Protein AF-A0A261A9X5-F1 (afdb_monomer)

Nearest PDB structures (foldseek):
  6zqa-assembly1_UH  TM=3.756E-01  e=8.161E+00  Saccharomyces cerevisiae S288C

Solvent-accessible surface area (backbone atoms only — not comparable to full-atom values): 5112 Å² total; per-residue (Å²): 134,90,81,69,57,53,90,56,53,56,76,62,74,54,70,95,52,62,62,38,73,68,47,78,89,76,27,54,54,52,48,74,80,46,88,56,34,24,35,62,43,64,88,18,39,26,31,66,44,97,86,70,49,42,29,33,45,33,83,50,76,75,48,75,47,77,46,74,47,86,63,46,70,63,88,59,85,83,32,48,75,46,121

Sequence (83 aa):
MLLETDKTFNGLNLERFNPIPWNTQLRGQHFLYLPELAFDCSEGTNIMREDGVLCTVQNRETVVFFCIWNDRFPDISGATIVI

Radius of gyration: 12.87 Å; Cα contacts (8 Å, |Δi|>4): 141; chains: 1; bounding box: 32×24×30 Å

Structure (mmCIF, N/CA/C/O backbone):
data_AF-A0A261A9X5-F1
#
_entry.id   AF-A0A261A9X5-F1
#
loop_
_atom_site.group_PDB
_atom_site.id
_atom_site.type_symbol
_atom_site.label_atom_id
_atom_site.label_alt_id
_atom_site.label_comp_id
_atom_site.label_asym_id
_atom_site.label_entity_id
_atom_site.label_seq_id
_atom_site.pdbx_PDB_ins_code
_atom_site.Cartn_x
_atom_site.Cartn_y
_atom_site.Cartn_z
_atom_site.occupancy
_atom_site.B_iso_or_equiv
_atom_site.auth_seq_id
_atom_site.auth_comp_id
_atom_site.auth_asym_id
_atom_site.auth_atom_id
_atom_site.pdbx_PDB_model_num
ATOM 1 N N . MET A 1 1 ? 5.472 -11.341 -7.304 1.00 58.62 1 MET A N 1
ATOM 2 C CA . MET A 1 1 ? 6.569 -10.364 -7.153 1.00 58.62 1 MET A CA 1
ATOM 3 C C . MET A 1 1 ? 7.630 -11.007 -6.277 1.00 58.62 1 MET A C 1
ATOM 5 O O . MET A 1 1 ? 7.295 -11.400 -5.171 1.00 58.62 1 MET A O 1
ATOM 9 N N . LEU A 1 2 ? 8.852 -11.194 -6.777 1.00 55.34 2 LEU A N 1
ATOM 10 C CA . LEU A 1 2 ? 9.992 -11.558 -5.930 1.00 55.34 2 LEU A CA 1
ATOM 11 C C . LEU A 1 2 ? 10.653 -10.250 -5.483 1.00 55.34 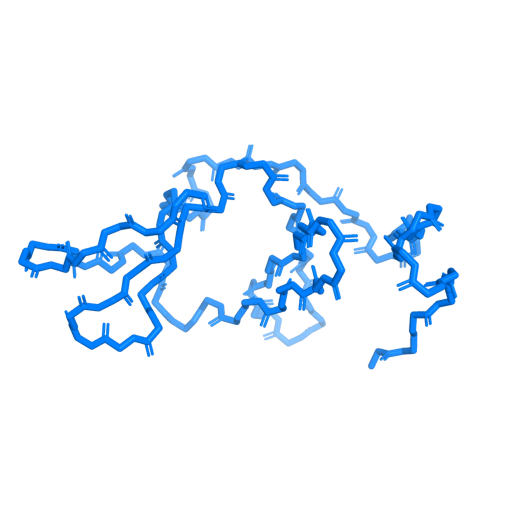2 LEU A C 1
ATOM 13 O O . LEU A 1 2 ? 10.831 -9.364 -6.316 1.00 55.34 2 LEU A O 1
ATOM 17 N N . LEU A 1 3 ? 10.958 -10.095 -4.201 1.00 63.34 3 LEU A N 1
ATOM 18 C CA . LEU A 1 3 ? 11.664 -8.929 -3.672 1.00 63.34 3 LEU A CA 1
ATOM 19 C C . LEU A 1 3 ? 12.973 -9.429 -3.073 1.00 63.34 3 LEU A C 1
ATOM 21 O O . LEU A 1 3 ? 12.960 -10.350 -2.260 1.00 63.34 3 LEU A O 1
ATOM 25 N N . GLU A 1 4 ? 14.087 -8.855 -3.513 1.00 65.06 4 GLU A N 1
ATOM 26 C CA . GLU A 1 4 ? 15.405 -9.130 -2.946 1.00 65.06 4 GLU A CA 1
ATOM 27 C C . GLU A 1 4 ? 15.732 -8.028 -1.950 1.00 65.06 4 GLU A C 1
ATOM 29 O O . GLU A 1 4 ? 15.680 -6.845 -2.288 1.00 65.06 4 GLU A O 1
ATOM 34 N N . THR A 1 5 ? 16.003 -8.414 -0.707 1.00 70.25 5 THR A N 1
ATOM 35 C CA . THR A 1 5 ? 16.308 -7.491 0.383 1.00 70.25 5 THR A CA 1
ATOM 36 C C . THR A 1 5 ? 16.869 -8.258 1.585 1.00 70.25 5 THR A C 1
ATOM 38 O O . THR A 1 5 ? 16.822 -9.492 1.612 1.00 70.25 5 THR A O 1
ATOM 41 N N . ASP A 1 6 ? 17.440 -7.553 2.561 1.00 76.94 6 ASP A 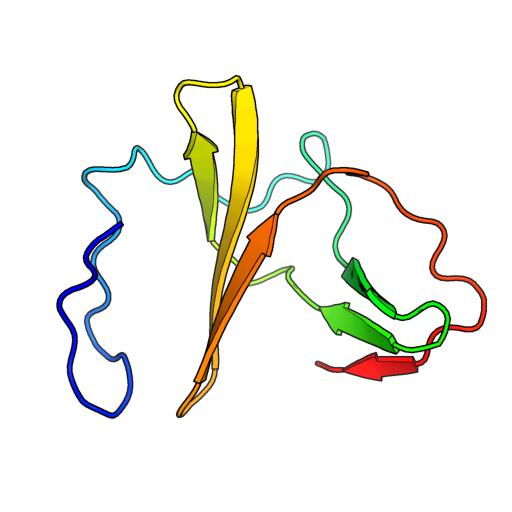N 1
ATOM 42 C CA . ASP A 1 6 ? 17.891 -8.162 3.809 1.00 76.94 6 ASP A CA 1
ATOM 43 C C . ASP A 1 6 ? 16.729 -8.398 4.796 1.00 76.94 6 ASP A C 1
ATOM 45 O O . ASP A 1 6 ? 15.566 -8.108 4.522 1.00 76.94 6 ASP A O 1
ATOM 49 N N . LYS A 1 7 ? 17.031 -8.940 5.982 1.00 71.56 7 LYS A N 1
ATOM 50 C CA . LYS A 1 7 ? 16.014 -9.222 7.015 1.00 71.56 7 LYS A CA 1
ATOM 51 C C . LYS A 1 7 ? 15.347 -7.964 7.592 1.00 71.56 7 LYS A C 1
ATOM 53 O O . LYS A 1 7 ? 14.322 -8.088 8.251 1.00 71.56 7 LYS A O 1
ATOM 58 N N . THR A 1 8 ? 15.936 -6.7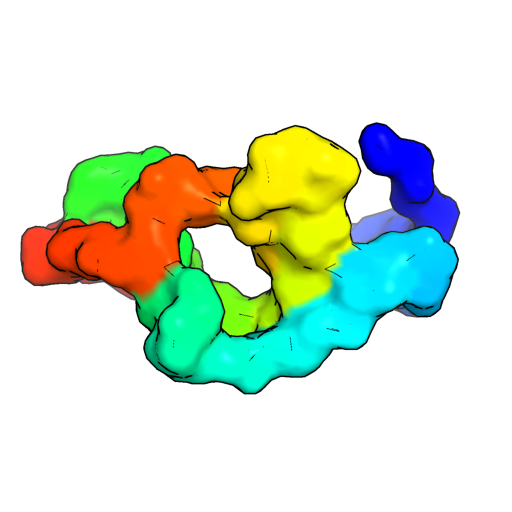90 7.378 1.00 70.12 8 THR A N 1
ATOM 59 C CA . THR A 1 8 ? 15.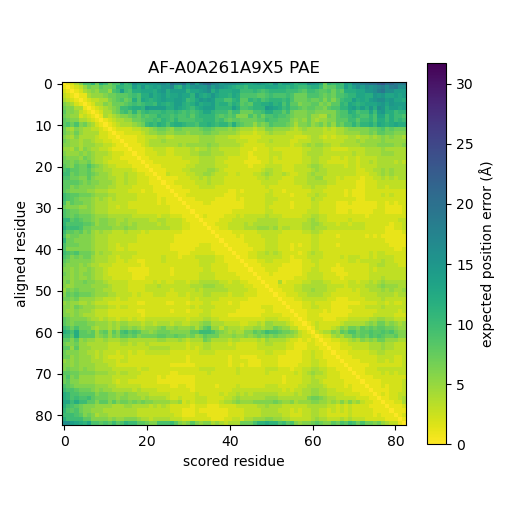394 -5.476 7.766 1.00 70.12 8 THR A CA 1
ATOM 60 C C . THR A 1 8 ? 14.682 -4.783 6.607 1.00 70.12 8 THR A C 1
ATOM 62 O O . THR A 1 8 ? 14.274 -3.631 6.716 1.00 70.12 8 THR A O 1
ATOM 65 N N . PHE A 1 9 ? 14.550 -5.473 5.471 1.00 71.88 9 PHE A N 1
ATOM 66 C CA . PHE A 1 9 ? 14.013 -4.928 4.233 1.00 71.88 9 PHE A CA 1
ATOM 67 C C . PHE A 1 9 ? 14.782 -3.683 3.731 1.00 71.88 9 PHE A C 1
ATOM 69 O O . PHE A 1 9 ? 14.300 -2.923 2.882 1.00 71.88 9 PHE A O 1
ATOM 76 N N . ASN A 1 10 ? 15.999 -3.466 4.244 1.00 71.56 10 ASN A N 1
ATOM 77 C CA . ASN A 1 10 ? 16.872 -2.396 3.796 1.00 71.56 10 ASN A CA 1
ATOM 78 C C . ASN A 1 10 ? 17.372 -2.731 2.386 1.00 71.56 10 ASN A C 1
ATOM 80 O O . ASN A 1 10 ? 17.660 -3.882 2.044 1.00 71.56 10 ASN A O 1
ATOM 84 N N . GLY A 1 11 ? 17.417 -1.712 1.527 1.00 72.94 11 GLY A N 1
ATOM 85 C CA . GLY A 1 11 ? 17.787 -1.885 0.122 1.00 72.94 11 GLY A CA 1
ATOM 86 C C . GLY A 1 11 ? 16.704 -2.518 -0.759 1.00 72.94 11 GLY A C 1
ATOM 87 O O . GLY A 1 11 ? 17.026 -2.979 -1.851 1.00 72.94 11 GLY A O 1
ATOM 88 N N . LEU A 1 12 ? 15.436 -2.539 -0.324 1.00 80.12 12 LEU A N 1
ATOM 89 C CA . LEU A 1 12 ? 14.305 -2.912 -1.177 1.00 80.12 12 LEU A CA 1
ATOM 90 C C . LEU A 1 12 ? 14.309 -2.084 -2.479 1.00 80.12 12 LEU A C 1
ATOM 92 O O . LEU A 1 12 ? 14.015 -0.890 -2.463 1.00 80.12 12 LEU A O 1
ATOM 96 N N . ASN A 1 13 ? 14.617 -2.726 -3.609 1.00 83.38 13 ASN A N 1
ATOM 97 C CA . ASN A 1 13 ? 14.638 -2.081 -4.922 1.00 83.38 13 ASN A CA 1
ATOM 98 C C . ASN A 1 13 ? 13.333 -2.364 -5.690 1.00 83.38 13 ASN A C 1
ATOM 100 O O . ASN A 1 13 ? 13.004 -3.515 -5.997 1.00 83.38 13 ASN A O 1
ATOM 104 N N . LEU A 1 14 ? 12.604 -1.294 -6.022 1.00 86.50 14 LEU A N 1
ATOM 105 C CA . LEU A 1 14 ? 11.354 -1.339 -6.785 1.00 86.50 14 LEU A CA 1
ATOM 106 C C . LEU A 1 14 ? 11.474 -0.760 -8.206 1.00 86.50 14 LEU A C 1
ATOM 108 O O . LEU A 1 14 ? 10.471 -0.707 -8.910 1.00 86.50 14 LEU A O 1
ATOM 112 N N . GLU A 1 15 ? 12.663 -0.348 -8.656 1.00 88.12 15 GLU A N 1
ATOM 113 C CA . GLU A 1 15 ? 12.883 0.397 -9.911 1.00 88.12 15 GLU A CA 1
ATOM 114 C C . GLU A 1 15 ? 12.307 -0.316 -11.138 1.00 88.12 15 GLU A C 1
ATOM 116 O O . GLU A 1 15 ? 11.667 0.308 -11.983 1.00 88.12 15 GLU A O 1
ATOM 121 N N . ARG A 1 16 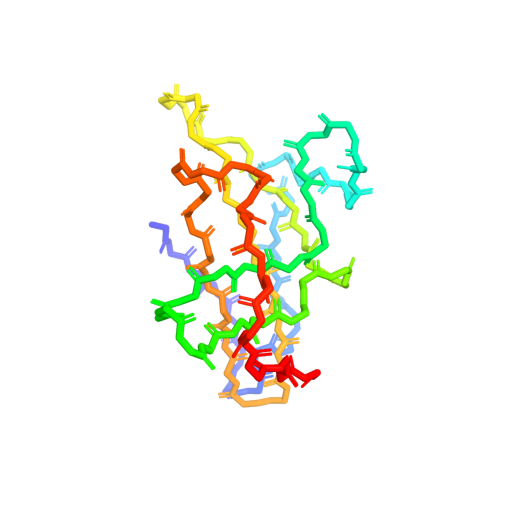? 12.438 -1.647 -11.199 1.00 88.38 16 ARG A N 1
ATOM 122 C CA . ARG A 1 16 ? 11.902 -2.463 -12.304 1.00 88.38 16 ARG A CA 1
ATOM 123 C C . ARG A 1 16 ? 10.374 -2.464 -12.412 1.00 88.38 16 ARG A C 1
ATOM 125 O O . ARG A 1 16 ? 9.839 -2.990 -13.382 1.00 88.38 16 ARG A O 1
ATOM 132 N N . PHE A 1 17 ? 9.677 -1.938 -11.408 1.00 89.44 17 PHE A N 1
ATOM 133 C CA . PHE A 1 17 ? 8.220 -1.874 -11.355 1.00 89.44 17 PHE A CA 1
ATOM 134 C C . PHE A 1 17 ? 7.670 -0.477 -11.667 1.00 89.44 17 PHE A C 1
ATOM 136 O O . PHE A 1 17 ? 6.484 -0.246 -11.453 1.00 89.44 17 PHE A O 1
ATOM 143 N N . ASN A 1 18 ? 8.503 0.437 -12.184 1.00 92.06 18 ASN A N 1
ATOM 144 C CA . ASN A 1 18 ? 8.124 1.817 -12.509 1.00 92.06 18 ASN A CA 1
ATOM 145 C C . ASN A 1 18 ? 7.433 2.510 -11.317 1.00 92.06 18 ASN A C 1
ATOM 147 O O . ASN A 1 18 ? 6.248 2.848 -11.399 1.00 92.06 18 ASN A O 1
ATOM 151 N N . PRO A 1 19 ? 8.140 2.661 -10.182 1.00 93.56 19 PRO A N 1
ATOM 152 C CA . PRO A 1 19 ? 7.546 3.159 -8.954 1.00 93.56 19 PRO A CA 1
ATOM 153 C C . PRO A 1 19 ? 6.998 4.573 -9.150 1.00 93.56 19 PRO A C 1
ATOM 155 O O . PRO A 1 19 ? 7.652 5.449 -9.714 1.00 93.56 19 PRO A O 1
ATOM 158 N N . ILE A 1 20 ? 5.791 4.792 -8.648 1.00 94.75 20 ILE A N 1
ATOM 159 C CA . ILE A 1 20 ? 5.110 6.080 -8.669 1.00 94.75 20 ILE A CA 1
ATOM 160 C C . ILE A 1 20 ? 5.140 6.615 -7.231 1.00 94.75 20 ILE A C 1
ATOM 162 O O . ILE A 1 20 ? 4.696 5.909 -6.319 1.00 94.75 20 ILE A O 1
ATOM 166 N N . PRO A 1 21 ? 5.637 7.840 -6.983 1.00 91.00 21 PRO A N 1
ATOM 167 C CA . PRO A 1 21 ? 5.532 8.465 -5.669 1.00 91.00 21 PRO A CA 1
ATOM 168 C C . PRO A 1 21 ? 4.081 8.521 -5.176 1.00 91.00 21 PRO A C 1
ATOM 170 O O . PRO A 1 21 ? 3.125 8.372 -5.952 1.00 91.00 21 PRO A O 1
ATOM 173 N N . TRP A 1 22 ? 3.891 8.749 -3.877 1.00 92.25 22 TRP A N 1
ATOM 174 C CA . TRP A 1 22 ? 2.549 8.987 -3.364 1.00 92.25 22 TRP A CA 1
ATOM 175 C C . TRP A 1 22 ? 1.902 10.184 -4.082 1.00 92.25 22 TRP A C 1
ATOM 177 O O . TRP A 1 22 ? 2.517 11.231 -4.280 1.00 92.25 22 TRP A O 1
ATOM 187 N N . ASN A 1 23 ? 0.659 9.992 -4.527 1.00 90.81 23 ASN A N 1
ATOM 188 C CA . ASN A 1 23 ? -0.120 10.969 -5.272 1.00 90.81 23 ASN A CA 1
ATOM 189 C C . ASN A 1 23 ? -1.578 10.885 -4.808 1.00 90.81 23 ASN A C 1
ATOM 191 O O . ASN A 1 23 ? -2.231 9.852 -4.981 1.00 90.81 23 ASN A O 1
ATOM 195 N N . THR A 1 24 ? -2.084 11.989 -4.261 1.00 94.12 24 THR A N 1
ATOM 196 C CA . THR A 1 24 ? -3.440 12.105 -3.703 1.00 94.12 24 THR A CA 1
ATOM 197 C C . THR A 1 24 ? -4.549 11.971 -4.746 1.00 94.12 24 THR A C 1
ATOM 199 O O . THR A 1 24 ? -5.685 11.680 -4.391 1.00 94.12 24 THR A O 1
ATOM 202 N N . GLN A 1 25 ? -4.240 12.134 -6.036 1.00 94.88 25 GLN A N 1
ATOM 203 C CA . GLN A 1 25 ? -5.185 11.884 -7.128 1.00 94.88 25 GLN A CA 1
ATOM 204 C C . GLN A 1 25 ? -5.296 10.396 -7.478 1.00 94.88 25 GLN A C 1
ATOM 206 O O . GLN A 1 25 ? -6.311 9.968 -8.022 1.00 94.88 25 GLN A O 1
ATOM 211 N N . LEU A 1 26 ? -4.260 9.599 -7.193 1.00 94.69 26 LEU A N 1
ATOM 212 C CA . LEU A 1 26 ? -4.269 8.164 -7.486 1.00 94.69 26 LEU A CA 1
ATOM 213 C C . LEU A 1 26 ? -4.943 7.362 -6.379 1.00 94.69 26 LEU A C 1
ATOM 215 O O . LEU A 1 26 ? -5.585 6.361 -6.689 1.00 94.69 26 LEU A O 1
ATOM 219 N N . ARG A 1 27 ? -4.777 7.782 -5.121 1.00 96.50 27 ARG A N 1
ATOM 220 C CA . ARG A 1 27 ? -5.381 7.167 -3.936 1.00 96.50 27 ARG A CA 1
ATOM 221 C C . ARG A 1 27 ? -5.342 8.101 -2.726 1.00 96.50 27 ARG A C 1
ATOM 223 O O . ARG A 1 27 ? -4.526 9.021 -2.667 1.00 96.50 27 ARG A O 1
ATOM 230 N N . GLY A 1 28 ? -6.154 7.788 -1.725 1.00 95.94 28 GLY A N 1
ATOM 231 C CA . GLY A 1 28 ? -6.073 8.357 -0.388 1.00 95.94 28 GLY A CA 1
ATOM 232 C C . GLY A 1 28 ? -4.792 7.966 0.358 1.00 95.94 28 GLY A C 1
ATOM 233 O O . GLY A 1 28 ? -3.981 7.148 -0.090 1.00 95.94 28 GLY A O 1
ATOM 234 N N . GLN A 1 29 ? -4.607 8.585 1.523 1.00 95.81 29 GLN A N 1
ATOM 235 C CA . GLN A 1 29 ? -3.462 8.346 2.406 1.00 95.81 29 GLN A CA 1
ATOM 236 C C . GLN A 1 29 ? -3.538 6.985 3.108 1.00 95.81 29 GLN A C 1
ATOM 238 O O . GLN A 1 29 ? -2.525 6.298 3.220 1.00 95.81 29 GLN A O 1
ATOM 243 N N . HIS A 1 30 ? -4.737 6.595 3.543 1.00 96.69 30 HIS A N 1
ATOM 244 C CA . HIS A 1 30 ? -4.938 5.478 4.458 1.00 96.69 30 HIS A CA 1
ATOM 245 C C . HIS A 1 30 ? -5.474 4.243 3.746 1.00 96.69 30 HIS A C 1
ATOM 247 O O . HIS A 1 30 ? -6.454 4.323 3.005 1.00 96.69 30 HIS A O 1
ATOM 253 N N . PHE A 1 31 ? -4.836 3.102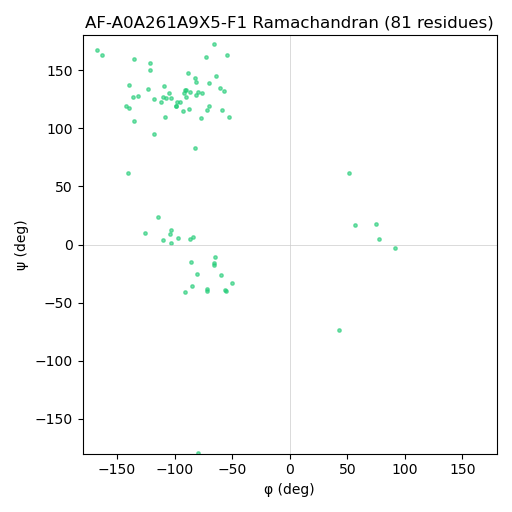 3.986 1.00 96.31 31 PHE A N 1
ATOM 254 C CA . PHE A 1 31 ? -5.289 1.810 3.494 1.00 96.31 31 PHE A CA 1
ATOM 255 C C . PHE A 1 31 ? -6.165 1.140 4.550 1.00 96.31 31 PHE A C 1
ATOM 257 O O . PHE A 1 31 ? -5.669 0.791 5.621 1.00 96.31 31 PHE A O 1
ATOM 264 N N . LEU A 1 32 ? -7.451 0.948 4.260 1.00 96.69 32 LEU A N 1
ATOM 265 C CA . LEU A 1 32 ? -8.368 0.250 5.159 1.00 96.69 32 LEU A CA 1
ATOM 266 C C . LEU A 1 32 ? -8.132 -1.265 5.064 1.00 96.69 32 LEU A C 1
ATOM 268 O O . LEU A 1 32 ? -8.433 -1.882 4.044 1.00 96.69 32 LEU A O 1
ATOM 272 N N . TYR A 1 33 ? -7.564 -1.859 6.114 1.00 92.62 33 TYR A N 1
ATOM 273 C CA . TYR A 1 33 ? -7.255 -3.292 6.167 1.00 92.62 33 TYR A CA 1
ATOM 274 C C . TYR A 1 33 ? -8.413 -4.105 6.755 1.00 92.62 33 TYR A C 1
ATOM 276 O O . TYR A 1 33 ? -8.745 -5.173 6.243 1.00 92.62 33 TYR A O 1
ATOM 284 N N . LEU A 1 34 ? -9.041 -3.569 7.803 1.00 93.00 34 LEU A N 1
ATOM 285 C CA . LEU A 1 34 ? -10.280 -4.052 8.417 1.00 93.00 34 LEU A CA 1
ATOM 286 C C . LEU A 1 34 ? -11.195 -2.843 8.668 1.00 93.00 34 LEU A C 1
ATOM 288 O O . LEU A 1 34 ? -10.678 -1.729 8.730 1.00 93.00 34 LEU A O 1
ATOM 292 N N . PRO A 1 35 ? -12.518 -3.020 8.838 1.00 93.44 35 PRO A N 1
ATOM 293 C CA . PRO A 1 35 ? -13.446 -1.904 9.061 1.00 93.44 35 PRO A CA 1
ATOM 294 C C . PRO A 1 35 ? -13.017 -0.921 10.167 1.00 93.44 35 PRO A C 1
ATOM 296 O O . PRO A 1 35 ? -13.258 0.276 10.068 1.00 93.44 35 PRO A O 1
ATOM 299 N N . GLU A 1 36 ? -12.347 -1.420 11.199 1.00 96.50 36 GLU A N 1
ATOM 300 C CA . GLU A 1 36 ? -11.877 -0.678 12.366 1.00 96.50 36 GLU A CA 1
ATOM 301 C C . GLU A 1 36 ? -10.370 -0.361 12.348 1.00 96.50 36 GLU A C 1
ATOM 303 O O . GLU A 1 36 ? -9.862 0.224 13.306 1.00 96.50 36 GLU A O 1
ATOM 308 N N . LEU A 1 37 ? -9.637 -0.746 11.295 1.00 95.19 37 LEU A N 1
ATOM 309 C CA . LEU A 1 37 ? -8.177 -0.639 11.234 1.00 95.19 37 LEU A CA 1
ATOM 310 C C . LEU A 1 37 ? -7.688 -0.184 9.857 1.00 95.19 37 LEU A C 1
ATOM 312 O O . LEU A 1 37 ? -7.804 -0.904 8.860 1.00 95.19 37 LEU A O 1
ATOM 316 N N . ALA A 1 38 ? -7.050 0.982 9.832 1.00 96.81 38 ALA A N 1
ATOM 317 C CA . ALA A 1 38 ? -6.402 1.537 8.656 1.00 96.81 38 ALA A CA 1
ATOM 318 C C . ALA A 1 38 ? -4.910 1.791 8.907 1.00 96.81 38 ALA A C 1
ATOM 320 O O . ALA A 1 38 ? -4.493 2.087 10.024 1.00 96.81 38 ALA A O 1
ATOM 321 N N . PHE A 1 39 ? -4.103 1.705 7.853 1.00 94.38 39 PHE A N 1
ATOM 322 C CA . PHE A 1 39 ? -2.671 1.998 7.901 1.00 94.38 39 PHE A CA 1
ATOM 323 C C . PHE A 1 39 ? -2.362 3.292 7.157 1.00 94.38 39 PHE A C 1
ATOM 325 O O . PHE A 1 39 ? -2.866 3.502 6.052 1.00 94.38 39 PHE A O 1
ATOM 332 N N . ASP A 1 40 ? -1.517 4.144 7.736 1.00 94.38 40 ASP A N 1
ATOM 333 C CA . ASP A 1 40 ? -0.969 5.300 7.030 1.00 94.38 40 ASP A CA 1
ATOM 334 C C . ASP A 1 40 ? 0.059 4.837 5.990 1.00 94.38 40 ASP A C 1
ATOM 336 O O . ASP A 1 40 ? 1.112 4.280 6.319 1.00 94.38 40 ASP A O 1
ATOM 340 N N . CYS A 1 41 ? -0.262 5.074 4.721 1.00 94.75 41 CYS A N 1
ATOM 341 C CA . CYS A 1 41 ? 0.574 4.743 3.578 1.00 94.75 41 CYS A CA 1
ATOM 342 C C . CYS A 1 41 ? 1.068 5.992 2.829 1.00 94.75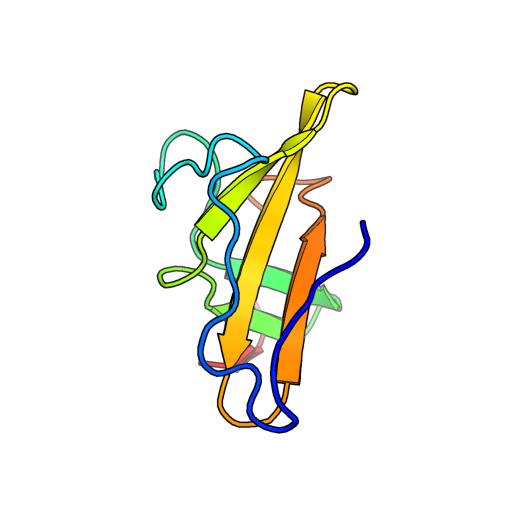 41 CYS A C 1
ATOM 344 O O . CYS A 1 41 ? 1.368 5.897 1.634 1.00 94.75 41 CYS A O 1
ATOM 346 N N . SER A 1 42 ? 1.133 7.161 3.475 1.00 93.19 42 SER A N 1
ATOM 347 C CA . SER A 1 42 ? 1.694 8.403 2.900 1.00 93.19 42 SER A CA 1
ATOM 348 C C . SER A 1 42 ? 3.139 8.232 2.418 1.00 93.19 42 SER A C 1
ATOM 350 O O . SER A 1 42 ? 3.470 8.666 1.319 1.00 93.19 42 SER A O 1
ATOM 352 N N . GLU A 1 43 ? 3.955 7.486 3.164 1.00 90.94 43 GLU A N 1
ATOM 353 C CA . GLU A 1 43 ? 5.358 7.184 2.823 1.00 90.94 43 GLU A CA 1
ATOM 354 C C . GLU A 1 43 ? 5.515 5.952 1.907 1.00 90.94 43 GLU A C 1
ATOM 356 O O . GLU A 1 43 ? 6.619 5.481 1.628 1.00 90.94 43 GLU A O 1
ATOM 361 N N . GLY A 1 44 ? 4.402 5.369 1.457 1.00 92.00 44 GLY A N 1
ATOM 362 C CA . GLY A 1 44 ? 4.402 4.182 0.611 1.00 92.00 44 GLY A CA 1
ATOM 363 C C . GLY A 1 44 ? 4.643 4.502 -0.866 1.00 92.00 44 GLY A C 1
ATOM 364 O O . GLY A 1 44 ? 4.060 5.429 -1.429 1.00 92.00 44 GLY A O 1
ATOM 365 N N . THR A 1 45 ? 5.432 3.663 -1.536 1.00 93.12 45 THR A N 1
ATOM 366 C CA . THR A 1 45 ? 5.674 3.755 -2.983 1.00 93.12 45 THR A CA 1
ATOM 367 C C . THR A 1 45 ? 4.598 3.003 -3.754 1.00 93.12 45 THR A C 1
ATOM 369 O O . THR A 1 45 ? 4.300 1.848 -3.449 1.00 93.12 45 THR A O 1
ATOM 372 N N . ASN A 1 46 ? 4.015 3.630 -4.772 1.00 95.81 46 ASN A N 1
ATOM 373 C CA . ASN A 1 46 ? 2.977 3.011 -5.584 1.00 95.81 46 ASN A CA 1
ATOM 374 C C . ASN A 1 46 ? 3.562 2.232 -6.763 1.00 95.81 46 ASN A C 1
ATOM 376 O O . ASN A 1 46 ? 4.567 2.622 -7.349 1.00 95.81 46 ASN A O 1
ATOM 380 N N . ILE A 1 47 ? 2.886 1.158 -7.152 1.00 95.06 47 ILE A N 1
ATOM 381 C CA . ILE A 1 47 ? 3.171 0.377 -8.355 1.00 95.06 47 ILE A CA 1
ATOM 382 C C . ILE A 1 47 ? 1.844 0.169 -9.076 1.00 95.06 47 ILE A C 1
ATOM 384 O O . ILE A 1 47 ? 0.872 -0.292 -8.472 1.00 95.06 47 ILE A O 1
ATOM 388 N N . MET A 1 48 ? 1.802 0.499 -10.366 1.00 95.19 48 MET A N 1
ATOM 389 C CA . MET A 1 48 ? 0.692 0.101 -11.225 1.00 95.19 48 MET A CA 1
ATOM 390 C C . MET A 1 48 ? 0.993 -1.282 -11.795 1.00 95.19 48 MET A C 1
ATOM 392 O O . MET A 1 48 ? 1.980 -1.461 -12.507 1.00 95.19 48 MET A O 1
ATOM 396 N N . ARG A 1 49 ? 0.166 -2.271 -11.459 1.00 92.00 49 ARG A N 1
ATOM 397 C CA . ARG A 1 49 ? 0.277 -3.617 -12.027 1.00 92.00 49 ARG A CA 1
ATOM 398 C C . ARG A 1 49 ? -0.192 -3.629 -13.480 1.00 92.00 49 ARG A C 1
ATOM 400 O O . ARG A 1 49 ? -0.955 -2.767 -13.908 1.00 92.00 49 ARG A O 1
ATOM 407 N N . GLU A 1 50 ? 0.211 -4.661 -14.213 1.00 91.75 50 GLU A N 1
ATOM 408 C CA . GLU A 1 50 ? -0.200 -4.874 -15.608 1.00 91.75 50 GLU A CA 1
ATOM 409 C C . GLU A 1 50 ? -1.724 -5.003 -15.775 1.00 91.75 50 GLU A C 1
ATOM 411 O O . GLU A 1 50 ? -2.260 -4.646 -16.818 1.00 91.75 50 GLU A O 1
ATOM 416 N N . ASP A 1 51 ? -2.436 -5.450 -14.736 1.00 93.38 51 ASP A N 1
ATOM 417 C CA . ASP A 1 51 ? -3.901 -5.545 -14.708 1.00 93.38 51 ASP A CA 1
ATOM 418 C C . ASP A 1 51 ? -4.610 -4.232 -14.317 1.00 93.38 51 ASP A C 1
ATOM 420 O O . ASP A 1 51 ? -5.826 -4.211 -14.141 1.00 93.38 51 ASP A O 1
ATOM 424 N N . GLY A 1 52 ? -3.872 -3.126 -14.178 1.00 92.50 52 GLY A N 1
ATOM 425 C CA . GLY A 1 52 ? -4.422 -1.807 -13.846 1.00 92.50 52 GLY A CA 1
ATOM 426 C C . GLY A 1 52 ? -4.785 -1.618 -12.369 1.00 92.50 52 GLY A C 1
ATOM 427 O O . GLY A 1 52 ? -5.323 -0.569 -11.992 1.00 92.50 52 GLY A O 1
ATOM 428 N N . VAL A 1 53 ? -4.484 -2.601 -11.514 1.00 95.00 53 VAL A N 1
ATOM 429 C CA . VAL A 1 53 ? -4.677 -2.487 -10.066 1.00 95.00 53 VAL A CA 1
ATOM 430 C C . VAL A 1 53 ? -3.504 -1.725 -9.449 1.00 95.00 53 VAL A C 1
ATOM 432 O O . VAL A 1 53 ? -2.335 -2.061 -9.653 1.00 95.00 53 VAL A O 1
ATOM 435 N N . LEU A 1 54 ? -3.824 -0.693 -8.665 1.00 96.50 54 LEU A N 1
ATOM 436 C CA . LEU A 1 54 ? -2.832 0.084 -7.929 1.00 96.50 54 LEU A CA 1
ATOM 437 C C . LEU A 1 54 ? -2.426 -0.674 -6.663 1.00 96.50 54 LEU A C 1
ATOM 439 O O . LEU A 1 54 ? -3.277 -1.095 -5.877 1.00 96.50 54 LEU A O 1
ATOM 443 N N . CYS A 1 55 ? -1.126 -0.792 -6.432 1.00 95.56 55 CYS A N 1
ATOM 444 C CA . CYS A 1 55 ? -0.578 -1.314 -5.189 1.00 95.56 55 CYS A CA 1
ATOM 445 C C . CYS A 1 55 ? 0.339 -0.294 -4.525 1.00 95.56 55 CYS A C 1
ATOM 447 O O . CYS A 1 55 ? 0.912 0.560 -5.198 1.00 95.56 55 CYS A O 1
ATOM 449 N N . THR A 1 56 ? 0.511 -0.417 -3.214 1.00 95.12 56 THR A N 1
ATOM 450 C CA . THR A 1 56 ? 1.520 0.326 -2.458 1.00 95.12 56 THR A CA 1
ATOM 451 C C . THR A 1 56 ? 2.428 -0.642 -1.730 1.00 95.12 56 THR A C 1
ATOM 453 O O . THR A 1 56 ? 1.953 -1.582 -1.097 1.00 95.12 56 THR A O 1
ATOM 456 N N . VAL A 1 57 ? 3.729 -0.389 -1.818 1.00 92.31 57 VAL A N 1
ATOM 457 C CA . VAL A 1 57 ? 4.754 -1.063 -1.030 1.00 92.31 57 VAL A CA 1
ATOM 458 C C . VAL A 1 57 ? 5.311 -0.064 -0.033 1.00 92.31 57 VAL A C 1
ATOM 460 O O . VAL A 1 57 ? 5.733 1.028 -0.415 1.00 92.31 57 VAL A O 1
ATOM 463 N N . GLN A 1 58 ? 5.313 -0.429 1.240 1.00 89.19 58 GLN A N 1
ATOM 464 C CA . GLN A 1 58 ? 5.883 0.391 2.300 1.00 89.19 58 GLN A CA 1
ATOM 465 C C . GLN A 1 58 ? 6.704 -0.496 3.223 1.00 89.19 58 GLN A C 1
ATOM 467 O O . GLN A 1 58 ? 6.216 -1.516 3.706 1.00 89.19 58 GLN A O 1
ATOM 472 N N . ASN A 1 59 ? 7.955 -0.111 3.449 1.00 85.50 59 ASN A N 1
ATOM 473 C CA . ASN A 1 59 ? 8.806 -0.766 4.427 1.00 85.50 59 ASN A CA 1
ATOM 474 C C . ASN A 1 59 ? 8.649 -0.072 5.787 1.00 85.50 59 ASN A C 1
ATOM 476 O O . ASN A 1 59 ? 8.687 1.156 5.859 1.00 85.50 59 ASN A O 1
ATOM 480 N N . ARG A 1 60 ? 8.474 -0.857 6.849 1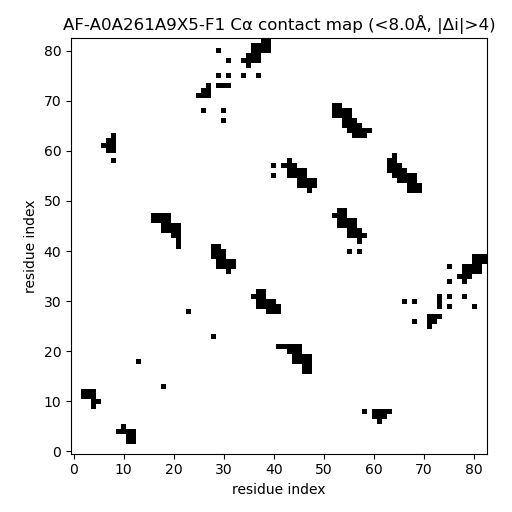.00 79.25 60 ARG A 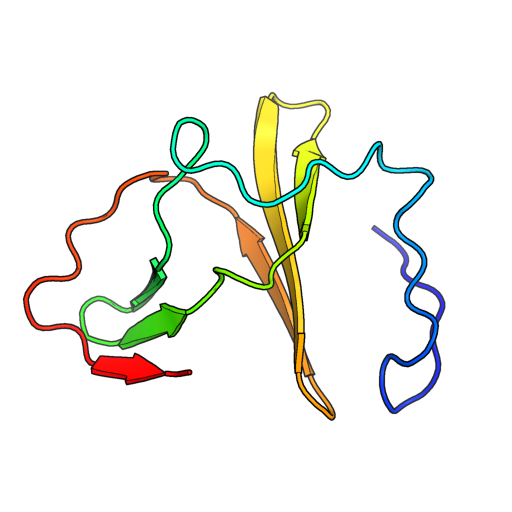N 1
ATOM 481 C CA . ARG A 1 60 ? 8.398 -0.418 8.244 1.00 79.25 60 ARG A CA 1
ATOM 482 C C . ARG A 1 60 ? 9.254 -1.350 9.090 1.00 79.25 60 ARG A C 1
ATOM 484 O O . ARG A 1 60 ? 8.834 -2.470 9.343 1.00 79.25 60 ARG A O 1
ATOM 491 N N . GLU A 1 61 ? 10.420 -0.880 9.532 1.00 77.38 61 GLU A N 1
ATOM 492 C CA . GLU A 1 61 ? 11.412 -1.571 10.384 1.00 77.38 61 GLU A CA 1
ATOM 493 C C . GLU A 1 61 ? 11.710 -3.047 10.042 1.00 77.38 61 GLU A C 1
ATOM 495 O O . GLU A 1 61 ? 12.785 -3.374 9.550 1.00 77.38 61 GLU A O 1
ATOM 500 N N . THR A 1 62 ? 10.785 -3.955 10.358 1.00 77.12 62 THR A N 1
ATOM 501 C CA . THR A 1 62 ? 10.906 -5.412 10.195 1.00 77.12 62 THR A CA 1
ATOM 502 C C . THR A 1 62 ? 9.763 -6.028 9.383 1.00 77.12 62 THR A C 1
ATOM 504 O O . THR A 1 62 ? 9.630 -7.250 9.333 1.00 77.12 62 THR A O 1
ATOM 507 N N . VAL A 1 63 ? 8.922 -5.208 8.749 1.00 79.25 63 VAL A N 1
ATOM 508 C CA . VAL A 1 63 ? 7.742 -5.639 7.994 1.00 79.25 63 VAL A CA 1
ATOM 509 C C . VAL A 1 63 ? 7.614 -4.824 6.710 1.00 79.25 63 VAL A C 1
ATOM 511 O O . VAL A 1 63 ? 7.723 -3.601 6.712 1.00 79.25 63 VAL A O 1
ATOM 514 N N . VAL A 1 64 ? 7.297 -5.503 5.608 1.00 85.81 64 VAL A N 1
ATOM 515 C CA . VAL A 1 64 ? 6.851 -4.853 4.372 1.00 85.81 64 VAL A CA 1
ATOM 516 C C . VAL A 1 64 ? 5.347 -4.996 4.234 1.00 85.81 64 VAL A C 1
ATOM 518 O O . VAL A 1 64 ? 4.804 -6.101 4.243 1.00 85.81 64 VAL A O 1
ATOM 521 N N . PHE A 1 65 ? 4.685 -3.863 4.051 1.00 87.75 65 PHE A N 1
ATOM 522 C CA . PHE A 1 65 ? 3.279 -3.790 3.701 1.00 87.75 65 PHE A CA 1
ATOM 523 C C . PHE A 1 65 ? 3.147 -3.780 2.184 1.00 87.75 65 PHE A C 1
ATOM 525 O O . PHE A 1 65 ? 3.767 -2.965 1.502 1.00 87.75 65 PHE A O 1
ATOM 532 N N . PHE A 1 66 ? 2.325 -4.693 1.668 1.00 91.56 66 PHE A N 1
ATOM 533 C CA . PHE A 1 66 ? 1.919 -4.738 0.269 1.00 91.56 66 PHE A CA 1
ATOM 534 C C . PHE A 1 66 ? 0.401 -4.551 0.187 1.00 91.56 66 PHE A C 1
ATOM 536 O O . PHE A 1 66 ? -0.372 -5.495 0.348 1.00 91.56 66 PHE A O 1
ATOM 543 N N . CYS A 1 67 ? -0.025 -3.312 -0.028 1.00 94.00 67 CYS A N 1
ATOM 544 C CA . CYS A 1 67 ? -1.428 -2.912 -0.050 1.00 94.00 67 CYS A CA 1
ATOM 545 C C . CYS A 1 67 ? -1.976 -2.978 -1.477 1.00 94.00 67 CYS A C 1
ATOM 547 O O . CYS A 1 67 ? -1.373 -2.426 -2.396 1.00 94.00 67 CYS A O 1
ATOM 549 N N . ILE A 1 68 ? -3.128 -3.621 -1.670 1.00 95.31 68 ILE A N 1
ATOM 550 C CA . ILE A 1 68 ? -3.819 -3.707 -2.965 1.00 95.31 68 ILE A CA 1
ATOM 551 C C . ILE A 1 68 ? -5.064 -2.823 -2.904 1.00 95.31 68 ILE A C 1
ATOM 553 O O . ILE A 1 68 ? -6.024 -3.152 -2.211 1.00 95.31 68 ILE A O 1
ATOM 557 N N . TRP A 1 69 ? -5.057 -1.705 -3.628 1.00 96.25 69 TRP A N 1
ATOM 558 C CA . TRP A 1 69 ? -6.122 -0.703 -3.572 1.00 96.25 69 TRP A CA 1
ATOM 559 C C . TRP A 1 69 ? -7.301 -1.087 -4.466 1.00 96.25 69 TRP A C 1
ATOM 561 O O . TRP A 1 69 ? -7.408 -0.626 -5.604 1.00 96.25 69 TRP A O 1
ATOM 571 N N . ASN A 1 70 ? -8.184 -1.937 -3.938 1.00 93.62 70 ASN A N 1
ATOM 572 C CA . ASN A 1 70 ? -9.475 -2.241 -4.569 1.00 93.62 70 ASN A CA 1
ATOM 573 C C . ASN A 1 70 ? -10.447 -1.057 -4.456 1.00 93.62 70 ASN A C 1
ATOM 575 O O . ASN A 1 70 ? -11.149 -0.743 -5.412 1.00 93.62 70 ASN A O 1
ATOM 579 N N . ASP A 1 71 ? -10.430 -0.372 -3.311 1.00 95.62 71 ASP A N 1
ATOM 580 C CA . ASP A 1 71 ? -10.987 0.965 -3.133 1.00 95.62 71 ASP A CA 1
ATOM 581 C C . ASP A 1 71 ? -9.822 1.927 -2.902 1.00 95.62 71 ASP A C 1
ATOM 583 O O . ASP A 1 71 ? -9.005 1.712 -2.008 1.00 95.62 71 ASP A O 1
ATOM 587 N N . ARG A 1 72 ? -9.706 2.955 -3.746 1.00 95.94 72 ARG A N 1
ATOM 588 C CA . ARG A 1 72 ? -8.600 3.918 -3.687 1.00 95.94 72 ARG A CA 1
ATOM 589 C C . ARG A 1 72 ? -8.869 5.052 -2.702 1.00 95.94 72 ARG A C 1
ATOM 591 O O . ARG A 1 72 ? -7.926 5.755 -2.355 1.00 95.94 72 ARG A O 1
ATOM 598 N N . PHE A 1 73 ? -10.112 5.230 -2.259 1.00 97.00 73 PHE A N 1
ATOM 599 C CA . PHE A 1 73 ? -10.532 6.305 -1.360 1.00 97.00 73 PHE A CA 1
ATOM 600 C C . PHE A 1 73 ? -11.539 5.778 -0.328 1.00 97.00 73 PHE A C 1
ATOM 602 O O . PHE A 1 73 ? -12.680 6.243 -0.302 1.00 97.00 73 PHE A O 1
ATOM 609 N N . PRO A 1 74 ? -11.131 4.811 0.515 1.00 95.94 74 PRO A N 1
ATOM 610 C CA . PRO A 1 74 ? -12.037 4.227 1.490 1.00 95.94 74 PRO A CA 1
ATOM 611 C C . PRO A 1 74 ? -12.488 5.266 2.520 1.00 95.94 74 PRO A C 1
ATOM 613 O O . PRO A 1 74 ? -11.706 6.128 2.935 1.00 95.94 74 PRO A O 1
ATOM 616 N N . ASP A 1 75 ? -13.736 5.149 2.973 1.00 95.81 75 ASP A N 1
ATOM 617 C CA . ASP A 1 75 ? -14.186 5.841 4.178 1.00 95.81 75 ASP A CA 1
ATOM 618 C C . ASP A 1 75 ? -13.512 5.201 5.394 1.00 95.81 75 ASP A C 1
ATOM 620 O O . ASP A 1 75 ? -13.663 4.010 5.661 1.00 95.81 75 ASP A O 1
ATOM 624 N N . ILE A 1 76 ? -12.737 6.004 6.114 1.00 96.06 76 ILE A N 1
ATOM 625 C CA . ILE A 1 76 ? -11.998 5.585 7.308 1.00 96.06 76 ILE A CA 1
ATOM 626 C C . ILE A 1 76 ? -12.656 6.083 8.596 1.00 96.06 76 ILE A C 1
ATOM 628 O O . ILE A 1 76 ? -12.063 6.003 9.673 1.00 96.06 76 ILE A O 1
ATOM 632 N N . SER A 1 77 ? -13.864 6.640 8.500 1.00 95.44 77 SER A N 1
ATOM 633 C CA . SER A 1 77 ? -14.608 7.131 9.653 1.00 95.44 77 SER A CA 1
ATOM 634 C C . SER A 1 77 ? -14.833 5.998 10.656 1.00 95.44 77 SER A C 1
ATOM 636 O O . SER A 1 77 ? -15.519 5.022 10.372 1.00 95.44 77 SER A O 1
ATOM 638 N N . GLY A 1 78 ? -14.249 6.132 11.848 1.00 93.81 78 GLY A N 1
ATOM 639 C CA . GLY A 1 78 ? -14.340 5.124 12.909 1.00 93.81 78 GLY A CA 1
ATOM 640 C C . GLY A 1 78 ? -13.224 4.076 12.912 1.00 93.81 78 GLY A C 1
ATOM 641 O O . GLY A 1 78 ? -13.173 3.276 13.844 1.00 93.81 78 GLY A O 1
ATOM 642 N N . ALA A 1 79 ? -12.303 4.102 11.945 1.00 97.06 79 ALA A N 1
ATOM 643 C CA . ALA A 1 79 ? -11.126 3.244 11.964 1.00 97.06 79 ALA A CA 1
ATOM 644 C C . ALA A 1 79 ? -10.015 3.830 12.849 1.00 97.06 79 ALA A C 1
ATOM 646 O O . ALA A 1 79 ? -9.770 5.038 12.878 1.00 97.06 79 ALA A O 1
ATOM 647 N N . THR A 1 80 ? -9.293 2.953 13.541 1.00 97.56 80 THR A N 1
ATOM 648 C CA . THR A 1 80 ? -8.022 3.291 14.184 1.00 97.56 80 THR A CA 1
ATOM 649 C C . THR A 1 80 ? -6.937 3.359 13.119 1.00 97.56 80 THR A C 1
ATOM 651 O O . THR A 1 80 ? -6.790 2.429 12.326 1.00 97.56 80 THR A O 1
ATOM 654 N N . ILE A 1 81 ? -6.165 4.446 13.111 1.00 96.31 81 ILE A N 1
ATOM 655 C CA . ILE A 1 81 ? -5.064 4.641 12.165 1.00 96.31 81 ILE A CA 1
ATOM 656 C C . ILE A 1 81 ? -3.755 4.202 12.818 1.00 96.31 81 ILE A C 1
ATOM 658 O O . ILE A 1 81 ? -3.371 4.722 13.866 1.00 96.31 81 ILE A O 1
ATOM 662 N N . VAL A 1 82 ? -3.064 3.263 12.177 1.00 91.44 82 VAL A N 1
ATOM 663 C CA . VAL A 1 82 ? -1.714 2.834 12.548 1.00 91.44 82 VAL A CA 1
ATOM 664 C C . VAL A 1 82 ? -0.706 3.536 11.646 1.00 91.44 82 VAL A C 1
ATOM 666 O O . VAL A 1 82 ? -0.742 3.390 10.421 1.00 91.44 82 VAL A O 1
ATOM 669 N N . ILE A 1 83 ? 0.168 4.317 12.282 1.00 84.00 83 ILE A N 1
ATOM 670 C CA . ILE A 1 83 ? 1.231 5.107 11.645 1.00 84.00 83 ILE A CA 1
ATOM 671 C C . ILE A 1 83 ? 2.483 4.283 11.483 1.00 84.00 83 ILE A C 1
ATOM 673 O O . ILE A 1 83 ? 2.635 3.225 12.134 1.00 84.00 83 ILE A O 1
#

Organism: Caenorhabditis remanei (NCBI:txid31234)

Foldseek 3Di:
DDWDADQQNPPTDPVVQVWDQDDVVQADQWACPDLAAIEGCNRWIWGQDPVRWIWTWDGDGRDIDIGTCPPRYDDNVNHDYDD

Mean predicted aligned error: 4.06 Å

Secondary structure (DSSP, 8-state):
------TT-TT---GGG--B---TTT--SEEEEETTEEEE-TTPEEEE-TTS-EEEEEEETTEEEEEE-SSSS---TTPEEE-

pLDDT: mean 89.09, std 9.71, range [55.34, 97.56]